Protein AF-A0A443RSA7-F1 (afdb_monomer)

InterPro domains:
  IPR002083 MATH/TRAF domain [cd00121] (15-119)
  IPR008974 TRAF-like [G3DSA:2.60.210.10] (1-122)

Radius of gyration: 25.65 Å; Cα contacts (8 Å, |Δi|>4): 282; chains: 1; bounding box: 45×65×66 Å

Sequence (166 aa):
MCSADFPDPDVKQCWFLKLRPFVTDDNGEEHIGIHLFLKNAAIGDVVRAWYEIAFLDVKNNRRYVAKSPTTAGNIFKRGEEGHGFRQVVPRSDLNLKSESNQSPLLLGFNDSLKIFCKIVTFGKLKSELMLTPSSPARIYTTKELDIDSIANDFSKLSSSILTAND

Organism: NCBI:txid299467

Nearest PDB structures (foldseek):
  3hql-assembly1_A  TM=8.773E-01  e=1.482E-06  Homo sapiens
  8dws-assembly1_A  TM=8.271E-01  e=5.367E-06  Homo sapiens
  9cx9-assembly1_A  TM=3.431E-01  e=3.677E-01  Rattus norvegicus
  1tza-assembly1_B  TM=3.667E-01  e=7.610E-01  Shewanella oneidensis MR-1
  8wac-assembly1_A  TM=2.918E-01  e=6.033E+00  Wenyingzhuangia fucanilytica

Structure (mmCIF, N/CA/C/O backbone):
data_AF-A0A443RSA7-F1
#
_entry.id   AF-A0A443RSA7-F1
#
loop_
_atom_site.group_PDB
_atom_site.id
_atom_site.type_symbol
_atom_site.label_atom_id
_atom_site.label_alt_id
_atom_site.label_comp_id
_atom_site.label_asym_id
_atom_site.label_entity_id
_atom_site.label_seq_i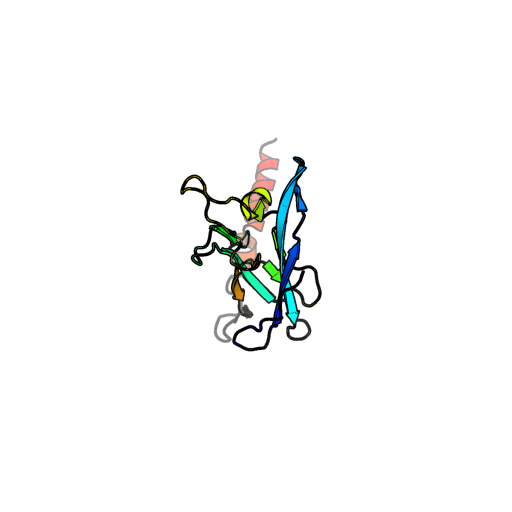d
_atom_site.pdbx_PDB_ins_code
_atom_site.Cartn_x
_atom_site.Cartn_y
_atom_site.Cartn_z
_atom_site.occupancy
_atom_site.B_iso_or_equiv
_atom_site.auth_seq_id
_atom_site.auth_comp_id
_atom_site.auth_asym_id
_atom_site.auth_atom_id
_atom_site.pdbx_PDB_model_num
ATOM 1 N N . MET A 1 1 ? 5.586 -1.482 12.741 1.00 83.75 1 MET A N 1
ATOM 2 C CA . MET A 1 1 ? 5.385 -2.934 12.540 1.00 83.75 1 MET A CA 1
ATOM 3 C C . MET A 1 1 ? 5.453 -3.227 11.049 1.00 83.75 1 MET A C 1
ATOM 5 O O . MET A 1 1 ? 4.915 -2.427 10.291 1.00 83.75 1 MET A O 1
ATOM 9 N N . CYS A 1 2 ? 6.124 -4.297 10.625 1.00 90.56 2 CYS A N 1
ATOM 10 C CA . CYS A 1 2 ? 6.195 -4.691 9.213 1.00 90.56 2 CYS A CA 1
ATOM 11 C C . CYS A 1 2 ? 5.436 -6.003 9.001 1.00 90.56 2 CYS A C 1
ATOM 13 O O . CYS A 1 2 ? 5.452 -6.857 9.886 1.00 90.56 2 CYS A O 1
ATOM 15 N N . SER A 1 3 ? 4.774 -6.153 7.854 1.00 92.12 3 SER A N 1
ATOM 16 C CA . SER A 1 3 ? 4.246 -7.448 7.430 1.00 92.12 3 SER A CA 1
ATOM 17 C C . SER A 1 3 ? 5.389 -8.403 7.087 1.00 92.12 3 SER A C 1
ATOM 19 O O . SER A 1 3 ? 6.532 -7.980 6.896 1.00 92.12 3 SER A O 1
ATOM 21 N N . ALA A 1 4 ? 5.056 -9.684 6.932 1.00 92.19 4 ALA A N 1
ATOM 22 C CA . ALA A 1 4 ? 5.900 -10.581 6.159 1.00 92.19 4 ALA A CA 1
ATOM 23 C C . ALA A 1 4 ? 6.063 -10.053 4.724 1.00 92.19 4 ALA A C 1
ATOM 25 O O . ALA A 1 4 ? 5.230 -9.288 4.220 1.00 92.19 4 ALA A O 1
ATOM 26 N N . ASP A 1 5 ? 7.144 -10.484 4.092 1.00 91.44 5 ASP A N 1
ATOM 27 C CA . ASP A 1 5 ? 7.382 -10.284 2.673 1.00 91.44 5 ASP A CA 1
ATOM 28 C C . ASP A 1 5 ? 6.316 -11.022 1.853 1.00 91.44 5 ASP A C 1
ATOM 30 O O . ASP A 1 5 ? 5.968 -12.163 2.164 1.00 91.44 5 ASP A O 1
ATOM 34 N N . PHE A 1 6 ? 5.834 -10.399 0.781 1.00 89.00 6 PHE A N 1
ATOM 35 C CA . PHE A 1 6 ? 4.975 -11.051 -0.199 1.00 89.00 6 PHE A CA 1
ATOM 36 C C . PHE A 1 6 ? 5.520 -10.830 -1.622 1.00 89.00 6 PHE A C 1
ATOM 38 O O . PHE A 1 6 ? 5.755 -9.683 -2.025 1.00 89.00 6 PHE A O 1
ATOM 45 N N . PRO A 1 7 ? 5.782 -11.916 -2.374 1.00 81.12 7 PRO A N 1
ATOM 46 C CA . PRO A 1 7 ? 6.301 -11.826 -3.732 1.00 81.12 7 PRO A CA 1
ATOM 47 C C . PRO A 1 7 ? 5.207 -11.407 -4.722 1.00 81.12 7 PRO A C 1
ATOM 49 O O . PRO A 1 7 ? 4.016 -11.624 -4.483 1.00 81.12 7 PRO A O 1
ATOM 52 N N . ASP A 1 8 ? 5.611 -10.824 -5.849 1.00 79.75 8 ASP A N 1
ATOM 53 C CA . ASP A 1 8 ? 4.739 -10.725 -7.018 1.00 79.75 8 ASP A CA 1
ATOM 54 C C . ASP A 1 8 ? 4.551 -12.108 -7.684 1.00 79.75 8 ASP A C 1
ATOM 56 O O . ASP A 1 8 ? 5.317 -13.034 -7.401 1.00 79.75 8 ASP A O 1
ATOM 60 N N . PRO A 1 9 ? 3.541 -12.287 -8.560 1.00 70.94 9 PRO A N 1
ATOM 61 C CA . PRO A 1 9 ? 3.271 -13.579 -9.199 1.00 70.94 9 PRO A CA 1
ATOM 62 C C . PRO A 1 9 ? 4.468 -14.171 -9.957 1.00 70.94 9 PRO A C 1
ATOM 64 O O . PRO A 1 9 ? 4.614 -15.389 -10.007 1.00 70.94 9 PRO A O 1
ATOM 67 N N . ASP A 1 10 ? 5.343 -13.316 -10.493 1.00 67.19 10 ASP A N 1
ATOM 68 C CA . ASP A 1 10 ? 6.527 -13.726 -11.252 1.00 67.19 10 ASP A CA 1
ATOM 69 C C . ASP A 1 10 ? 7.790 -13.878 -10.379 1.00 67.19 10 ASP A C 1
ATOM 71 O O . ASP A 1 10 ? 8.864 -14.182 -10.902 1.00 67.19 10 ASP A O 1
ATOM 75 N N . VAL A 1 11 ? 7.688 -13.663 -9.059 1.00 66.56 11 VAL A N 1
ATOM 76 C CA . VAL A 1 11 ? 8.765 -13.763 -8.048 1.00 66.56 11 VAL A CA 1
ATOM 77 C C . VAL A 1 11 ? 9.989 -12.876 -8.349 1.00 66.56 11 VAL A C 1
ATOM 79 O O . VAL A 1 11 ? 11.071 -13.037 -7.782 1.00 66.56 11 VAL A O 1
ATOM 82 N N . LYS A 1 12 ? 9.841 -11.894 -9.238 1.00 80.00 12 LYS A N 1
ATOM 83 C CA . LYS A 1 12 ? 10.900 -10.934 -9.588 1.00 80.00 12 LYS A CA 1
ATOM 84 C C . LYS A 1 12 ? 10.929 -9.765 -8.621 1.00 80.00 12 LYS A C 1
ATOM 86 O O . LYS A 1 12 ? 11.935 -9.056 -8.544 1.00 80.00 12 LYS A O 1
ATOM 91 N N . GLN A 1 13 ? 9.827 -9.549 -7.913 1.00 84.44 13 GLN A N 1
ATOM 92 C CA . GLN A 1 13 ? 9.632 -8.434 -7.012 1.00 84.44 13 GLN A CA 1
ATOM 93 C C . GLN A 1 13 ? 9.150 -8.941 -5.660 1.00 84.44 13 GLN A C 1
ATOM 95 O O . GLN A 1 13 ? 8.357 -9.874 -5.558 1.00 84.44 13 GLN A O 1
ATOM 100 N N . CYS A 1 14 ? 9.632 -8.305 -4.603 1.00 89.75 14 CYS A N 1
ATOM 101 C CA . CYS A 1 14 ? 9.237 -8.625 -3.243 1.00 89.75 14 CYS A CA 1
ATOM 102 C C . CYS A 1 14 ? 8.805 -7.352 -2.532 1.00 89.75 14 CYS A C 1
ATOM 104 O O . CYS A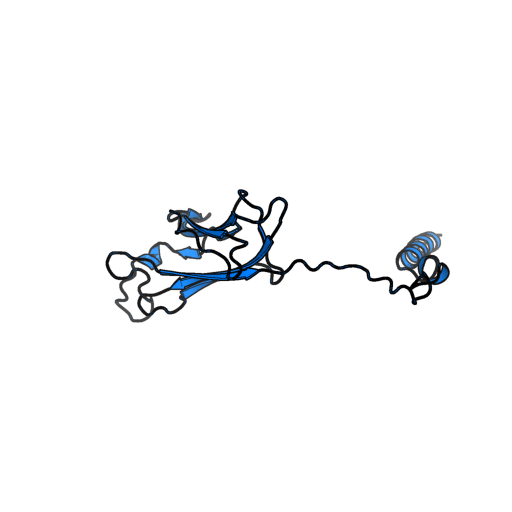 1 14 ? 9.532 -6.354 -2.545 1.00 89.75 14 CYS A O 1
ATOM 106 N N . TRP A 1 15 ? 7.633 -7.405 -1.914 1.00 92.75 15 TRP A N 1
ATOM 107 C CA . TRP A 1 15 ? 6.961 -6.267 -1.312 1.00 92.75 15 TRP A CA 1
ATOM 108 C C . TRP A 1 15 ? 6.695 -6.520 0.168 1.00 92.75 15 TRP A C 1
ATOM 110 O O . TRP A 1 15 ? 6.610 -7.663 0.611 1.00 92.75 15 TRP A O 1
ATOM 120 N N . PHE A 1 16 ? 6.548 -5.453 0.946 1.00 94.19 16 PHE A N 1
ATOM 121 C CA . PHE A 1 16 ? 6.040 -5.543 2.315 1.00 94.19 16 PHE A CA 1
ATOM 122 C C . PHE A 1 16 ? 5.304 -4.263 2.706 1.00 94.19 16 PHE A C 1
ATOM 124 O O . PHE A 1 16 ? 5.517 -3.195 2.127 1.00 94.19 16 PHE A O 1
ATOM 131 N N . LEU A 1 17 ? 4.447 -4.360 3.720 1.00 95.75 17 LEU A N 1
ATOM 132 C CA . LEU A 1 17 ? 3.759 -3.221 4.317 1.00 95.75 17 LEU A CA 1
ATOM 133 C C . LEU A 1 17 ? 4.435 -2.824 5.627 1.00 95.75 17 LEU A C 1
ATOM 135 O O . LEU A 1 17 ? 4.771 -3.673 6.451 1.00 95.75 17 LEU A O 1
ATOM 139 N N . LYS A 1 18 ? 4.562 -1.520 5.865 1.00 95.06 18 LYS A N 1
ATOM 140 C CA . LYS A 1 18 ? 4.949 -0.946 7.154 1.00 95.06 18 LYS A CA 1
ATOM 141 C C . LYS A 1 18 ? 3.775 -0.172 7.737 1.00 95.06 18 LYS A C 1
ATOM 143 O O . LYS A 1 18 ? 3.401 0.883 7.225 1.00 95.06 18 LYS A O 1
ATOM 148 N N . LEU A 1 19 ? 3.236 -0.680 8.840 1.00 93.94 19 LEU A N 1
ATOM 149 C CA . LEU A 1 19 ? 2.208 -0.016 9.631 1.00 93.94 19 LEU A CA 1
ATOM 150 C C . LEU A 1 19 ? 2.855 0.951 10.629 1.00 93.94 19 LEU A C 1
ATOM 152 O O . LEU A 1 19 ? 3.784 0.581 11.365 1.00 93.94 19 LEU A O 1
ATOM 156 N N . ARG A 1 20 ? 2.329 2.174 10.669 1.00 93.69 20 ARG A N 1
ATOM 157 C CA . ARG A 1 20 ? 2.597 3.193 11.684 1.00 93.69 20 ARG A CA 1
ATOM 158 C C . ARG A 1 20 ? 1.337 3.327 12.545 1.00 93.69 20 ARG A C 1
ATOM 160 O O . ARG A 1 20 ? 0.393 3.981 12.118 1.00 93.69 20 ARG A O 1
ATOM 167 N N . PRO A 1 21 ? 1.290 2.669 13.714 1.00 88.00 21 PRO A N 1
ATOM 168 C CA . PRO A 1 21 ? 0.067 2.604 14.506 1.00 88.00 21 PRO A CA 1
ATOM 169 C C . PRO A 1 21 ? -0.328 3.944 15.128 1.00 88.00 21 PRO A C 1
ATOM 171 O O . PRO A 1 21 ? -1.496 4.094 15.453 1.00 88.00 21 PRO A O 1
ATOM 174 N N . PHE A 1 22 ? 0.612 4.879 15.284 1.00 89.62 22 PHE A N 1
ATOM 175 C CA . PHE A 1 22 ? 0.381 6.202 15.858 1.00 89.62 22 PHE A CA 1
ATOM 176 C C . PHE A 1 22 ? 0.941 7.253 14.910 1.00 89.62 22 PHE A C 1
ATOM 178 O O . PHE A 1 22 ? 2.156 7.333 14.708 1.00 89.62 22 PHE A O 1
ATOM 185 N N . VAL A 1 23 ? 0.051 8.020 14.296 1.00 91.25 23 VAL A N 1
ATOM 186 C CA . VAL A 1 23 ? 0.404 9.204 13.528 1.00 91.25 23 VAL A CA 1
ATOM 187 C C . VAL A 1 23 ? -0.598 10.296 13.843 1.00 91.25 23 VAL A C 1
ATOM 189 O O . VAL A 1 23 ? -1.779 10.135 13.571 1.00 91.25 23 VAL A O 1
ATOM 192 N N . THR A 1 24 ? -0.125 11.403 14.393 1.00 93.00 24 THR A N 1
ATOM 193 C CA . THR A 1 24 ? -0.969 12.561 14.684 1.00 93.00 24 THR A CA 1
ATOM 194 C C . THR A 1 24 ? -1.082 13.445 13.444 1.00 93.00 24 THR A C 1
ATOM 196 O O . THR A 1 24 ? -0.101 13.614 12.697 1.00 93.00 24 THR A O 1
ATOM 199 N N . ASP A 1 25 ? -2.289 13.943 13.193 1.00 90.44 25 ASP A N 1
ATOM 200 C CA . ASP A 1 25 ? -2.550 14.994 12.216 1.00 90.44 25 ASP A CA 1
ATOM 201 C C . ASP A 1 25 ? -2.308 16.396 12.803 1.00 90.44 25 ASP A C 1
ATOM 203 O O . ASP A 1 25 ? -1.832 16.540 13.931 1.00 90.44 25 ASP A O 1
ATOM 207 N N . ASP A 1 26 ? -2.605 17.432 12.021 1.00 91.12 26 ASP A N 1
ATOM 208 C CA . ASP A 1 26 ? -2.390 18.822 12.432 1.00 91.12 26 ASP A CA 1
ATOM 209 C C . ASP A 1 26 ? -3.399 19.290 13.503 1.00 91.12 26 ASP A C 1
ATOM 211 O O . ASP A 1 26 ? -3.146 20.275 14.194 1.00 91.12 26 ASP A O 1
ATOM 215 N N . ASN A 1 27 ? -4.509 18.564 13.683 1.00 91.81 27 ASN A N 1
ATOM 216 C CA . ASN A 1 27 ? -5.541 18.838 14.686 1.00 91.81 27 ASN A CA 1
ATOM 217 C C . ASN A 1 27 ? -5.309 18.083 16.007 1.00 91.81 27 ASN A C 1
ATOM 219 O O . ASN A 1 27 ? -6.056 18.276 16.965 1.00 91.81 27 ASN A O 1
ATOM 223 N N . GLY A 1 28 ? -4.283 17.231 16.082 1.00 91.44 28 GLY A N 1
ATOM 224 C CA . GLY A 1 28 ? -4.019 16.398 17.255 1.00 91.44 28 GLY A CA 1
ATOM 225 C C . GLY A 1 28 ? -4.736 15.043 17.238 1.00 91.44 28 GLY A C 1
ATOM 226 O O . GLY A 1 28 ? -4.610 14.286 18.200 1.00 91.44 28 GLY A O 1
ATOM 227 N N . GLU A 1 29 ? -5.453 14.701 16.167 1.00 91.69 29 GLU A N 1
ATOM 228 C CA . GLU A 1 29 ? -6.166 13.434 16.051 1.00 91.69 29 GLU A CA 1
ATOM 229 C C . GLU A 1 29 ? -5.222 12.308 15.629 1.00 91.69 29 GLU A C 1
ATOM 231 O O . GLU A 1 29 ? -4.448 12.401 14.663 1.00 91.69 29 GLU A O 1
ATOM 236 N N . GLU A 1 30 ? -5.279 11.197 16.362 1.00 93.88 30 GLU A N 1
ATOM 237 C CA . GLU A 1 30 ? -4.424 10.060 16.074 1.00 93.88 30 GLU A CA 1
ATOM 238 C C . GLU A 1 30 ? -5.008 9.154 14.987 1.00 93.88 30 GLU A C 1
ATOM 240 O O . GLU A 1 30 ? -6.155 8.709 15.034 1.00 93.88 30 GLU A O 1
ATOM 245 N N . HIS A 1 31 ? -4.144 8.773 14.058 1.00 93.62 31 HIS A N 1
ATOM 246 C CA . HIS A 1 31 ? -4.463 7.934 12.922 1.00 93.62 31 HIS A CA 1
ATOM 247 C C . HIS A 1 31 ? -3.487 6.763 12.796 1.00 93.62 31 HIS A C 1
ATOM 249 O O . HIS A 1 31 ? -2.362 6.777 13.306 1.00 93.62 31 HIS A O 1
ATOM 255 N N . ILE A 1 32 ? -3.911 5.744 12.054 1.00 93.38 32 ILE A N 1
ATOM 256 C CA . ILE A 1 32 ? -3.054 4.668 11.569 1.00 93.38 32 ILE A CA 1
ATOM 257 C C . ILE A 1 32 ? -2.556 5.037 10.176 1.00 93.38 32 ILE A C 1
ATOM 259 O O . ILE A 1 32 ? -3.347 5.237 9.250 1.00 93.38 32 ILE A O 1
ATOM 263 N N . GLY A 1 33 ? -1.236 5.072 10.024 1.00 94.38 33 GLY A N 1
ATOM 264 C CA . GLY A 1 33 ? -0.566 5.195 8.737 1.00 94.38 33 GLY A CA 1
ATOM 265 C C . GLY A 1 33 ? -0.089 3.843 8.215 1.00 94.38 33 GLY A C 1
ATOM 266 O O . GLY A 1 33 ? 0.243 2.934 8.980 1.00 94.38 33 GLY A O 1
ATOM 267 N N . ILE A 1 34 ? 0.013 3.705 6.896 1.00 95.56 34 ILE A N 1
ATOM 268 C CA . ILE A 1 34 ? 0.512 2.486 6.257 1.00 95.56 34 ILE A CA 1
ATOM 269 C C . ILE A 1 34 ? 1.219 2.796 4.945 1.00 95.56 34 ILE A C 1
ATOM 271 O O . ILE A 1 34 ? 0.758 3.616 4.158 1.00 95.56 34 ILE A O 1
ATOM 275 N N . HIS A 1 35 ? 2.361 2.152 4.727 1.00 95.44 35 HIS A N 1
ATOM 276 C CA . HIS A 1 35 ? 3.192 2.363 3.546 1.00 95.44 35 HIS A CA 1
ATOM 277 C C . HIS A 1 35 ? 3.601 1.028 2.938 1.00 95.44 35 HIS A C 1
ATOM 279 O O . HIS A 1 35 ? 3.918 0.083 3.661 1.00 95.44 35 HIS A O 1
ATOM 285 N N . LEU A 1 36 ? 3.593 0.970 1.614 1.00 95.38 36 LEU A N 1
ATOM 286 C CA . LEU A 1 36 ? 4.041 -0.144 0.800 1.00 95.38 36 LEU A CA 1
ATOM 287 C C . LEU A 1 36 ? 5.497 0.084 0.394 1.00 95.38 36 LEU A C 1
ATOM 289 O O . LEU A 1 36 ? 5.866 1.169 -0.046 1.00 95.38 36 LEU A O 1
ATOM 293 N N . PHE A 1 37 ? 6.320 -0.947 0.525 1.00 93.50 37 PHE A N 1
ATOM 294 C CA . PHE A 1 37 ? 7.738 -0.901 0.195 1.00 93.50 37 PHE A CA 1
ATOM 295 C C . PHE A 1 37 ? 8.091 -1.981 -0.818 1.00 93.50 37 PHE A C 1
ATOM 297 O O . PHE A 1 37 ? 7.586 -3.101 -0.744 1.00 93.50 37 PHE A O 1
ATOM 304 N N . LEU A 1 38 ? 9.023 -1.645 -1.710 1.00 91.94 38 LEU A N 1
ATOM 305 C CA . LEU A 1 38 ? 9.680 -2.590 -2.604 1.00 91.94 38 LEU A CA 1
ATOM 306 C C . LEU A 1 38 ? 11.003 -3.038 -1.969 1.00 91.94 38 LEU A C 1
ATOM 308 O O . LEU A 1 38 ? 11.970 -2.277 -1.891 1.00 91.94 38 LEU A O 1
ATOM 312 N N . LYS A 1 39 ? 11.047 -4.284 -1.501 1.00 88.56 39 LYS A N 1
ATOM 313 C CA . LYS A 1 39 ? 12.222 -4.879 -0.850 1.00 88.56 39 LYS A CA 1
ATOM 314 C C . LYS A 1 39 ? 13.228 -5.423 -1.846 1.00 88.56 39 LYS A C 1
ATOM 316 O O . LYS A 1 39 ? 14.434 -5.260 -1.659 1.00 88.56 39 LYS A O 1
ATOM 321 N N . ASN A 1 40 ? 12.736 -6.100 -2.880 1.00 84.44 40 ASN A N 1
ATOM 322 C CA . ASN A 1 40 ? 13.577 -6.691 -3.910 1.00 84.44 40 ASN A CA 1
ATOM 323 C C . ASN A 1 40 ? 12.988 -6.451 -5.298 1.00 84.44 40 ASN A C 1
ATOM 325 O O . ASN A 1 40 ? 11.776 -6.506 -5.474 1.00 84.44 40 ASN A O 1
ATOM 329 N N . ALA A 1 41 ? 13.878 -6.194 -6.247 1.00 82.88 41 ALA A N 1
ATOM 330 C CA . ALA A 1 41 ? 13.652 -6.089 -7.681 1.00 82.88 41 ALA A CA 1
ATOM 331 C C . ALA A 1 41 ? 15.007 -6.330 -8.371 1.00 82.88 41 ALA A C 1
ATOM 333 O O . ALA A 1 41 ? 16.054 -6.289 -7.705 1.00 82.88 41 ALA A O 1
ATOM 334 N N . ALA A 1 42 ? 15.009 -6.571 -9.685 1.00 75.44 42 ALA A N 1
ATOM 335 C CA . ALA A 1 42 ? 16.259 -6.684 -10.434 1.00 75.44 42 ALA A CA 1
ATOM 336 C C . ALA A 1 42 ? 17.119 -5.412 -10.271 1.00 75.44 42 ALA A C 1
ATOM 338 O O . ALA A 1 42 ? 16.613 -4.313 -10.039 1.00 75.44 42 ALA A O 1
ATOM 339 N N . ILE A 1 43 ? 18.443 -5.563 -10.324 1.00 60.88 43 ILE A N 1
ATOM 340 C CA . ILE A 1 43 ? 19.381 -4.456 -10.084 1.00 60.88 43 ILE A CA 1
ATOM 341 C C . ILE A 1 43 ? 19.156 -3.358 -11.133 1.00 60.88 43 ILE A C 1
ATOM 343 O O . ILE A 1 43 ? 19.165 -3.637 -12.328 1.00 60.88 43 ILE A O 1
ATOM 347 N N . GLY A 1 44 ? 18.959 -2.118 -10.676 1.00 64.94 44 GLY A N 1
ATOM 348 C CA . GLY A 1 44 ? 18.659 -0.968 -11.536 1.00 64.94 44 GLY A CA 1
ATOM 349 C C . GLY A 1 44 ? 17.182 -0.823 -11.918 1.00 64.94 44 GLY A C 1
ATOM 350 O O . GLY A 1 44 ? 16.825 0.166 -12.557 1.00 64.94 44 GLY A O 1
ATOM 351 N N . ASP A 1 45 ? 16.313 -1.753 -11.505 1.00 73.56 45 ASP A N 1
ATOM 352 C CA . ASP A 1 45 ? 14.895 -1.666 -11.826 1.00 73.56 45 ASP A CA 1
ATOM 353 C C . ASP A 1 45 ? 14.166 -0.682 -10.916 1.00 73.56 45 ASP A C 1
ATOM 355 O O . ASP A 1 45 ? 14.126 -0.791 -9.688 1.00 73.56 45 ASP A O 1
ATOM 359 N N . VAL A 1 46 ? 13.526 0.267 -11.584 1.00 84.81 46 VAL A N 1
ATOM 360 C CA . VAL A 1 46 ? 12.440 1.060 -11.043 1.00 84.81 46 VAL A CA 1
ATOM 361 C C . VAL A 1 46 ? 11.143 0.334 -11.366 1.00 84.81 46 VAL A C 1
ATOM 363 O O . VAL A 1 46 ? 10.885 0.014 -12.528 1.00 84.81 46 VAL A O 1
ATOM 366 N N . VAL A 1 47 ? 10.306 0.100 -10.358 1.00 87.75 47 VAL A N 1
ATOM 367 C CA . VAL A 1 47 ? 8.988 -0.502 -10.565 1.00 87.75 47 VAL A CA 1
ATOM 368 C C . VAL A 1 47 ? 7.937 0.578 -10.436 1.00 87.75 47 VAL A C 1
ATOM 370 O O . VAL A 1 47 ? 7.783 1.189 -9.382 1.00 87.75 47 VAL A O 1
ATOM 373 N N . ARG A 1 48 ? 7.179 0.810 -11.504 1.00 90.00 48 ARG A N 1
ATOM 374 C CA . ARG A 1 48 ? 5.970 1.621 -11.411 1.00 90.00 48 ARG A CA 1
ATOM 375 C C . ARG A 1 48 ? 4.819 0.716 -10.990 1.00 90.00 48 ARG A C 1
ATOM 377 O O . ARG A 1 48 ? 4.609 -0.326 -11.608 1.00 90.00 48 ARG A O 1
ATOM 384 N N . ALA A 1 49 ? 4.080 1.103 -9.958 1.00 91.50 49 ALA A N 1
ATOM 385 C CA . ALA A 1 49 ? 2.937 0.335 -9.485 1.00 91.50 49 ALA A CA 1
ATOM 386 C C . ALA A 1 49 ? 1.807 1.231 -8.976 1.00 91.50 49 ALA A C 1
ATOM 388 O O . ALA A 1 49 ? 2.030 2.228 -8.290 1.00 91.50 49 ALA A O 1
ATOM 389 N N . TRP A 1 50 ? 0.580 0.837 -9.294 1.00 94.56 50 TRP A N 1
ATOM 390 C CA . TRP A 1 50 ? -0.629 1.330 -8.653 1.00 94.56 50 TRP A CA 1
ATOM 391 C C . TRP A 1 50 ? -0.979 0.392 -7.501 1.00 94.56 50 TRP A C 1
ATOM 393 O O . TRP A 1 50 ? -0.803 -0.821 -7.614 1.00 94.56 50 TRP A O 1
ATOM 403 N N . TYR A 1 51 ? -1.472 0.925 -6.392 1.00 94.69 51 TYR A N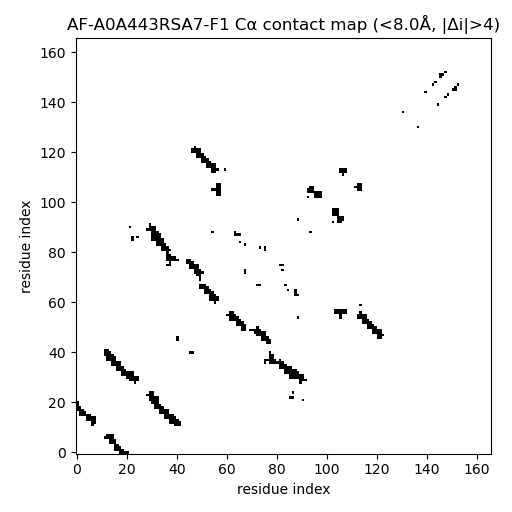 1
ATOM 404 C CA . TYR A 1 51 ? -1.822 0.129 -5.226 1.00 94.69 51 TYR A CA 1
ATOM 405 C C . TYR A 1 51 ? -3.093 0.622 -4.539 1.00 94.69 51 TYR A C 1
ATOM 407 O O . TYR A 1 51 ? -3.436 1.805 -4.554 1.00 94.69 51 TYR A O 1
ATOM 415 N N . GLU A 1 52 ? -3.774 -0.320 -3.899 1.00 96.69 52 GLU A N 1
ATOM 416 C CA . GLU A 1 52 ? -4.902 -0.101 -3.002 1.00 96.69 52 GLU A CA 1
ATOM 417 C C . GLU A 1 52 ? -4.617 -0.822 -1.688 1.00 96.69 52 GLU A C 1
ATOM 419 O O . GLU A 1 52 ? -4.223 -1.988 -1.686 1.00 96.69 52 GLU A O 1
ATOM 424 N N . ILE A 1 53 ? -4.824 -0.132 -0.573 1.00 96.94 53 ILE A N 1
ATOM 425 C CA . ILE A 1 53 ? -4.707 -0.677 0.773 1.00 96.94 53 ILE A CA 1
ATOM 426 C C . ILE A 1 53 ? -6.047 -0.472 1.468 1.00 96.94 53 ILE A C 1
ATOM 428 O O . ILE A 1 53 ? -6.553 0.647 1.520 1.00 96.94 53 ILE A O 1
ATOM 432 N N . ALA A 1 54 ? -6.621 -1.549 1.997 1.00 96.00 54 ALA A N 1
ATOM 433 C CA . ALA A 1 54 ? -7.894 -1.514 2.695 1.00 96.00 54 ALA A CA 1
ATOM 434 C C . ALA A 1 54 ? -7.799 -2.148 4.084 1.00 96.00 54 ALA A C 1
ATOM 436 O O . ALA A 1 54 ? -7.301 -3.265 4.225 1.00 96.00 54 ALA A O 1
ATOM 437 N N . PHE A 1 55 ? -8.338 -1.470 5.095 1.00 93.81 55 PHE A N 1
ATOM 438 C CA . PHE A 1 55 ? -8.585 -2.070 6.407 1.00 93.81 55 PHE A CA 1
ATOM 439 C C . PHE A 1 55 ? -9.925 -2.798 6.375 1.00 93.81 55 PHE A C 1
ATOM 441 O O . PHE A 1 55 ? -10.937 -2.239 5.930 1.00 93.81 55 PHE A O 1
ATOM 448 N N . LEU A 1 56 ? -9.905 -4.063 6.788 1.00 92.69 56 LEU A N 1
ATOM 449 C CA . LEU A 1 56 ? -11.074 -4.930 6.760 1.00 92.69 56 LEU A CA 1
ATOM 450 C C . LEU A 1 56 ? -11.732 -4.986 8.136 1.00 92.69 56 LEU A C 1
ATOM 452 O O . LEU A 1 56 ? -11.041 -5.027 9.152 1.00 92.69 56 LEU A O 1
ATOM 456 N N . ASP A 1 57 ? -13.060 -5.046 8.155 1.00 90.69 57 ASP A N 1
ATOM 457 C CA . ASP A 1 57 ? -13.802 -5.371 9.373 1.00 90.69 57 ASP A CA 1
ATOM 458 C C . ASP A 1 57 ? -13.749 -6.876 9.699 1.00 90.69 57 ASP A C 1
ATOM 460 O O . ASP A 1 57 ? -13.254 -7.703 8.922 1.00 90.69 57 ASP A O 1
ATOM 464 N N . VAL A 1 58 ? -14.317 -7.261 10.845 1.00 88.44 58 VAL A N 1
ATOM 465 C CA . VAL A 1 58 ? -14.415 -8.672 11.264 1.00 88.44 58 VAL A CA 1
ATOM 466 C C . VAL A 1 58 ? -15.161 -9.578 10.274 1.00 88.44 58 VAL A C 1
ATOM 468 O O . VAL A 1 58 ? -14.935 -10.789 10.267 1.00 88.44 58 VAL A O 1
ATOM 471 N N . LYS A 1 59 ? -16.006 -9.008 9.406 1.00 89.62 59 LYS A N 1
ATOM 472 C CA . LYS A 1 59 ? -16.746 -9.703 8.340 1.00 89.62 59 LYS A CA 1
ATOM 473 C C . LYS A 1 59 ? -15.991 -9.698 6.998 1.00 89.62 59 LYS A C 1
ATOM 475 O O . LYS A 1 59 ? -16.537 -10.144 5.995 1.00 89.62 59 LYS A O 1
ATOM 480 N N . ASN A 1 60 ? -14.735 -9.245 6.981 1.00 90.38 60 ASN A N 1
ATOM 481 C CA . ASN A 1 60 ? -13.877 -9.074 5.805 1.00 90.38 60 ASN A CA 1
ATOM 482 C C . ASN A 1 60 ? -14.378 -8.033 4.781 1.00 90.38 60 ASN A C 1
ATOM 484 O O . ASN A 1 60 ? -13.922 -8.033 3.636 1.00 90.38 60 ASN A O 1
ATOM 488 N N . ASN A 1 61 ? -15.274 -7.120 5.167 1.00 92.31 61 ASN A N 1
ATOM 489 C CA . ASN A 1 61 ? -15.658 -6.008 4.299 1.00 92.31 61 ASN A CA 1
ATOM 490 C C . ASN A 1 61 ? -14.586 -4.919 4.332 1.00 92.31 61 ASN A C 1
ATOM 492 O O . ASN A 1 61 ? -14.062 -4.584 5.395 1.00 92.31 61 ASN A O 1
ATOM 496 N N . ARG A 1 62 ? -14.302 -4.317 3.175 1.00 93.62 62 ARG A N 1
ATOM 497 C CA . ARG A 1 62 ? -13.392 -3.169 3.063 1.00 93.62 62 ARG A CA 1
ATOM 498 C C . ARG A 1 62 ? -14.058 -1.925 3.652 1.00 93.62 62 ARG A C 1
ATOM 500 O O . ARG A 1 62 ? -15.142 -1.563 3.202 1.00 93.62 62 ARG A O 1
ATOM 507 N N . ARG A 1 63 ? -13.424 -1.276 4.633 1.00 91.00 63 ARG A N 1
ATOM 508 C CA . ARG A 1 63 ? -13.964 -0.073 5.296 1.00 91.00 63 ARG A CA 1
ATOM 509 C C . ARG A 1 63 ? -13.172 1.177 4.953 1.00 91.00 63 ARG A C 1
ATOM 511 O O . ARG A 1 63 ? -13.701 2.068 4.301 1.00 91.00 63 ARG A O 1
ATOM 518 N N . TYR A 1 64 ? -11.890 1.191 5.299 1.00 93.25 64 TYR A N 1
ATOM 519 C CA . TYR A 1 64 ? -10.999 2.311 5.002 1.00 93.25 64 TYR A CA 1
ATOM 520 C C . TYR A 1 64 ? -10.130 1.925 3.821 1.00 93.25 64 TYR A C 1
ATOM 522 O O . TYR A 1 64 ? -9.194 1.145 3.982 1.00 93.25 64 TYR A O 1
ATOM 530 N N . VAL A 1 65 ? -10.492 2.411 2.634 1.00 95.56 65 VAL A N 1
ATOM 531 C CA . VAL A 1 65 ? -9.817 2.090 1.372 1.00 95.56 65 VAL A CA 1
ATOM 532 C C . VAL A 1 65 ? -9.021 3.300 0.910 1.00 95.56 65 VAL A C 1
ATOM 534 O O . VAL A 1 65 ? -9.596 4.320 0.543 1.00 95.56 65 VAL A O 1
ATOM 537 N N . ALA A 1 66 ? -7.702 3.158 0.872 1.00 95.62 66 ALA A N 1
ATOM 538 C CA . ALA A 1 66 ? -6.788 4.161 0.355 1.00 95.62 66 ALA A CA 1
ATOM 539 C C . ALA A 1 66 ? -6.141 3.655 -0.942 1.00 95.62 66 ALA A C 1
ATOM 541 O O . ALA A 1 66 ? -5.686 2.513 -1.024 1.00 95.62 66 ALA A O 1
ATOM 542 N N . LYS A 1 67 ? -6.125 4.495 -1.977 1.00 96.50 67 LYS A N 1
ATOM 543 C CA . LYS A 1 67 ? -5.652 4.158 -3.331 1.00 96.50 67 LYS A CA 1
ATOM 544 C C . LYS A 1 67 ? -4.546 5.108 -3.753 1.00 96.50 67 LYS A C 1
ATOM 546 O O . LYS A 1 67 ? -4.520 6.245 -3.286 1.00 96.50 67 LYS A O 1
ATOM 551 N N . SER A 1 68 ? -3.645 4.658 -4.629 1.00 93.00 68 SER A N 1
ATOM 552 C CA . SER A 1 68 ? -2.633 5.543 -5.211 1.00 93.00 68 SER A CA 1
ATOM 553 C C . SER A 1 68 ? -3.292 6.824 -5.739 1.00 93.00 68 SER A C 1
ATOM 555 O O . SER A 1 68 ? -4.329 6.723 -6.403 1.00 93.00 68 SER A O 1
ATOM 557 N N . PRO A 1 69 ? -2.700 8.008 -5.494 1.00 87.25 69 PRO A N 1
ATOM 558 C CA . PRO A 1 69 ? -3.296 9.284 -5.895 1.00 87.25 69 PRO A CA 1
ATOM 559 C C . PRO A 1 69 ? -3.513 9.405 -7.406 1.00 87.25 69 PRO A C 1
ATOM 561 O O . PRO A 1 69 ? -4.403 10.118 -7.858 1.00 87.25 69 PRO A O 1
ATOM 564 N N . THR A 1 70 ? -2.694 8.707 -8.194 1.00 88.19 70 THR A N 1
ATOM 565 C CA . THR A 1 70 ? -2.737 8.731 -9.654 1.00 88.19 70 THR A CA 1
ATOM 566 C C . THR A 1 70 ? -3.020 7.336 -10.197 1.00 88.19 70 THR A C 1
ATOM 568 O O . THR A 1 70 ? -2.539 6.332 -9.667 1.00 88.19 70 THR A O 1
ATOM 571 N N . THR A 1 71 ? -3.759 7.259 -11.303 1.00 89.50 71 THR A N 1
ATOM 572 C CA . THR A 1 71 ? -3.977 6.005 -12.045 1.00 89.50 71 THR A CA 1
ATOM 573 C C . THR A 1 71 ? -2.708 5.507 -12.733 1.00 89.50 71 THR A C 1
ATOM 575 O O . THR A 1 71 ? -2.598 4.318 -13.005 1.00 89.50 71 THR A O 1
ATOM 578 N N . ALA A 1 72 ? -1.730 6.388 -12.962 1.00 87.94 72 ALA A N 1
ATOM 579 C CA . ALA A 1 72 ? -0.407 6.031 -13.467 1.00 87.94 72 ALA A CA 1
ATOM 580 C C . ALA A 1 72 ? 0.454 5.282 -12.429 1.00 87.94 72 ALA A C 1
ATOM 582 O O . ALA A 1 72 ? 1.475 4.700 -12.792 1.00 87.94 72 ALA A O 1
ATOM 583 N N . GLY A 1 73 ? 0.054 5.284 -11.154 1.00 90.94 73 GLY A N 1
ATOM 584 C CA . GLY A 1 73 ? 0.809 4.674 -10.069 1.00 90.94 73 GLY A CA 1
ATOM 585 C C . GLY A 1 73 ? 2.054 5.467 -9.668 1.00 90.94 73 GLY A C 1
ATOM 586 O O . GLY A 1 73 ? 2.386 6.506 -10.240 1.00 90.94 73 GLY A O 1
ATOM 587 N N . ASN A 1 74 ? 2.754 4.946 -8.665 1.00 91.44 74 ASN A N 1
ATOM 588 C CA . ASN A 1 74 ? 3.963 5.537 -8.103 1.00 91.44 74 ASN A CA 1
ATOM 589 C C . ASN A 1 74 ? 5.206 4.750 -8.521 1.00 91.44 74 ASN A C 1
ATOM 591 O O . ASN A 1 74 ? 5.143 3.560 -8.834 1.00 91.44 74 ASN A O 1
ATOM 595 N N . ILE A 1 75 ? 6.344 5.437 -8.529 1.00 91.00 75 ILE A N 1
ATOM 596 C CA . ILE A 1 75 ? 7.658 4.857 -8.802 1.00 91.00 75 ILE A CA 1
ATOM 597 C C . ILE A 1 75 ? 8.251 4.330 -7.494 1.00 91.00 75 ILE A C 1
ATOM 599 O O . ILE A 1 75 ? 8.589 5.103 -6.603 1.00 91.00 75 ILE A O 1
ATOM 603 N N . PHE A 1 76 ? 8.426 3.018 -7.406 1.00 90.94 76 PHE A N 1
ATOM 604 C CA . PHE A 1 76 ? 9.103 2.340 -6.312 1.00 90.94 76 PHE A CA 1
ATOM 605 C C . PHE A 1 76 ? 10.530 1.995 -6.713 1.00 90.94 76 PHE A C 1
ATOM 607 O O . PHE A 1 76 ? 10.785 1.468 -7.801 1.00 90.94 76 PHE A O 1
ATOM 614 N N . LYS A 1 77 ? 11.456 2.255 -5.797 1.00 88.25 77 LYS A N 1
ATOM 615 C CA . LYS A 1 77 ? 12.855 1.870 -5.919 1.00 88.25 77 LYS A CA 1
ATOM 616 C C . LYS A 1 77 ? 13.228 0.972 -4.757 1.00 88.25 77 LYS A C 1
ATOM 618 O O . LYS A 1 77 ? 12.761 1.150 -3.632 1.00 88.25 77 LYS A O 1
ATOM 623 N N . ARG A 1 78 ? 14.055 -0.025 -5.051 1.00 85.50 78 ARG A N 1
ATOM 624 C CA . ARG A 1 78 ? 14.487 -1.011 -4.067 1.00 85.50 78 ARG A CA 1
ATOM 625 C C . ARG A 1 78 ? 15.235 -0.327 -2.921 1.00 85.50 78 ARG A C 1
ATOM 627 O O . ARG A 1 78 ? 16.229 0.347 -3.161 1.00 85.50 78 ARG A O 1
ATOM 634 N N . GLY A 1 79 ? 14.793 -0.567 -1.687 1.00 76.25 79 GLY A N 1
ATOM 635 C CA . GLY A 1 79 ? 15.467 -0.063 -0.483 1.00 76.25 79 GLY A CA 1
ATOM 636 C C . GLY A 1 79 ? 15.303 1.439 -0.225 1.00 76.25 79 GLY A C 1
ATOM 637 O O . GLY A 1 79 ? 15.879 1.939 0.737 1.00 76.25 79 GLY A O 1
ATOM 638 N N . GLU A 1 80 ? 14.519 2.143 -1.043 1.00 86.06 80 GLU A N 1
ATOM 639 C CA . GLU A 1 80 ? 14.147 3.536 -0.795 1.00 86.06 80 GLU A CA 1
ATOM 640 C C . GLU A 1 80 ? 12.860 3.640 0.042 1.00 86.06 80 GLU A C 1
ATOM 642 O O . GLU A 1 80 ? 12.273 2.639 0.473 1.00 86.06 80 GLU A O 1
ATOM 647 N N . GLU A 1 81 ? 12.436 4.877 0.306 1.00 86.12 81 GLU A N 1
ATOM 648 C CA . GLU A 1 81 ? 11.200 5.156 1.023 1.00 86.12 81 GLU A CA 1
ATOM 649 C C . GLU A 1 81 ? 9.982 4.564 0.296 1.00 86.12 81 GLU A C 1
ATOM 651 O O . GLU A 1 81 ? 9.838 4.633 -0.926 1.00 86.12 81 GLU A O 1
ATOM 656 N N . GLY A 1 82 ? 9.110 3.932 1.077 1.00 8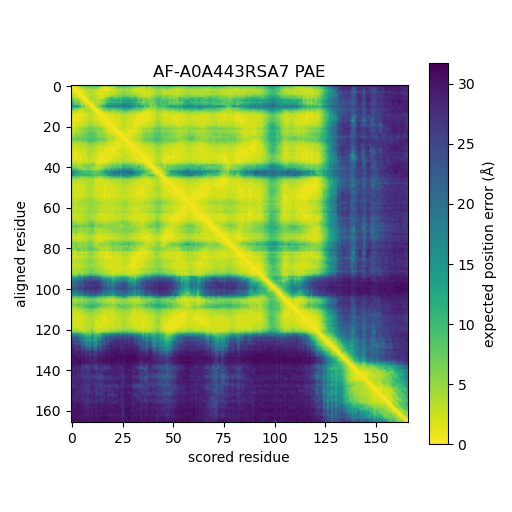8.88 82 GLY A N 1
ATOM 657 C CA . GLY A 1 82 ? 7.883 3.323 0.595 1.00 88.88 82 GLY A CA 1
ATOM 658 C C . GLY A 1 82 ? 6.787 4.358 0.392 1.00 88.88 82 GLY A C 1
ATOM 659 O O . GLY A 1 82 ? 6.683 5.329 1.139 1.00 88.88 82 GLY A O 1
ATOM 660 N N . HIS A 1 83 ? 5.914 4.109 -0.579 1.00 94.69 83 HIS A N 1
ATOM 661 C CA . HIS A 1 83 ? 4.756 4.959 -0.846 1.00 94.69 83 HIS A CA 1
ATOM 662 C C . HIS A 1 83 ? 3.562 4.505 -0.023 1.00 94.69 83 HIS A C 1
ATOM 664 O O . HIS A 1 83 ? 3.321 3.311 0.145 1.00 94.69 83 HIS A O 1
ATOM 670 N N . GLY A 1 84 ? 2.784 5.446 0.495 1.00 94.12 84 GLY A N 1
ATOM 671 C CA . GLY A 1 84 ? 1.716 5.103 1.416 1.00 94.12 84 GLY A CA 1
ATOM 672 C C . GLY A 1 84 ? 0.827 6.263 1.785 1.00 94.12 84 GLY A C 1
ATOM 673 O O . GLY A 1 84 ? 0.741 7.260 1.075 1.00 94.12 84 GLY A O 1
ATOM 674 N N . PHE A 1 85 ? 0.170 6.092 2.919 1.00 94.94 85 PHE A N 1
ATOM 675 C CA . PHE A 1 85 ? -0.776 7.035 3.473 1.00 94.94 85 PHE A CA 1
ATOM 676 C C . PHE A 1 85 ? -0.424 7.262 4.931 1.00 94.94 85 PHE A C 1
ATOM 678 O O . PHE A 1 85 ? -0.271 6.321 5.719 1.00 94.94 85 PHE A O 1
ATOM 685 N N . ARG A 1 86 ? -0.285 8.534 5.286 1.00 93.06 86 ARG A N 1
ATOM 686 C CA . ARG A 1 86 ? 0.036 8.946 6.647 1.00 93.06 86 ARG A CA 1
ATOM 687 C C . ARG A 1 86 ? -1.157 8.761 7.592 1.00 93.06 86 ARG A C 1
ATOM 689 O O . ARG A 1 86 ? -0.946 8.400 8.744 1.00 93.06 86 ARG A O 1
ATOM 696 N N . GLN A 1 87 ? -2.369 8.961 7.081 1.00 93.56 87 GLN A N 1
ATOM 697 C CA . GLN A 1 87 ? -3.633 8.914 7.814 1.00 93.56 87 GLN A CA 1
ATOM 698 C C . GLN A 1 87 ? -4.627 8.078 6.996 1.00 93.56 87 GLN A C 1
ATOM 700 O O . GLN A 1 87 ? -5.008 8.484 5.901 1.00 93.56 87 GLN A O 1
ATOM 705 N N . VAL A 1 88 ? -4.988 6.882 7.471 1.00 92.25 88 VAL A N 1
ATOM 706 C CA . VAL A 1 88 ? -5.988 6.022 6.800 1.00 92.25 88 VAL A CA 1
ATOM 707 C C . VAL A 1 88 ? -7.181 5.742 7.691 1.00 92.25 88 VAL A C 1
ATOM 709 O O . VAL A 1 88 ? -8.317 5.845 7.245 1.00 92.25 88 VAL A O 1
ATOM 712 N N . VAL A 1 89 ? -6.912 5.353 8.93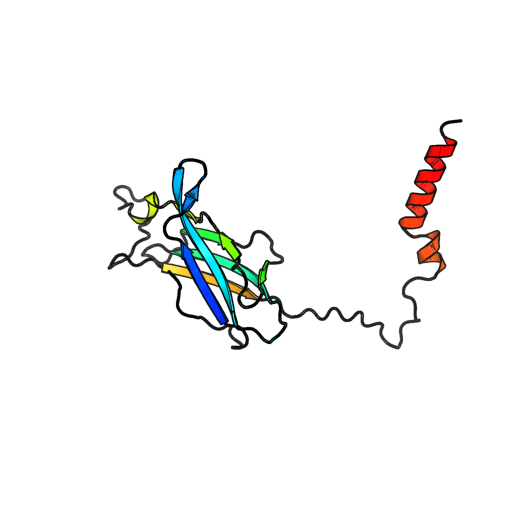4 1.00 91.38 89 VAL A N 1
ATOM 713 C CA . VAL A 1 89 ? -7.939 4.969 9.902 1.00 91.38 89 VAL A CA 1
ATOM 714 C C . VAL A 1 89 ? -7.783 5.858 11.126 1.00 91.38 89 VAL A C 1
ATOM 716 O O . VAL A 1 89 ? -6.686 5.855 11.696 1.00 91.38 89 VAL A O 1
ATOM 719 N N . PRO A 1 90 ? -8.822 6.589 11.551 1.00 91.19 90 PRO A N 1
ATOM 720 C CA . PRO A 1 90 ? -8.839 7.219 12.864 1.00 91.19 90 PRO A CA 1
ATOM 721 C C . PRO A 1 90 ? -8.669 6.149 13.943 1.00 91.19 90 PRO A C 1
ATOM 723 O O . PRO A 1 90 ? -9.346 5.120 13.927 1.00 91.19 90 PRO A O 1
ATOM 726 N N . ARG A 1 91 ? -7.750 6.342 14.891 1.00 88.00 91 ARG A N 1
ATOM 727 C CA . ARG A 1 91 ? -7.517 5.329 15.937 1.00 88.00 91 ARG A CA 1
ATOM 728 C C . ARG A 1 91 ? -8.729 5.125 16.839 1.00 88.00 91 ARG A C 1
ATOM 730 O O . ARG A 1 91 ? -8.891 4.021 17.358 1.00 88.00 91 ARG A O 1
ATOM 737 N N . SER A 1 92 ? -9.578 6.144 16.983 1.00 85.81 92 SER A N 1
ATOM 738 C CA . SER A 1 92 ? -10.881 6.055 17.654 1.00 85.81 92 SER A CA 1
ATOM 739 C C . SER A 1 92 ? -11.717 4.886 17.138 1.00 85.81 92 SER A C 1
ATOM 741 O O . SER A 1 92 ? -12.404 4.231 17.917 1.00 85.81 92 SER A O 1
ATOM 743 N N . ASP A 1 93 ? -11.593 4.566 15.850 1.00 84.94 93 ASP A N 1
ATOM 744 C CA . ASP A 1 93 ? -12.468 3.623 15.160 1.00 84.94 93 ASP A CA 1
ATOM 745 C C . ASP A 1 93 ? -12.011 2.162 15.309 1.00 84.94 93 ASP A C 1
ATOM 747 O O . ASP A 1 93 ? -12.752 1.240 14.968 1.00 84.94 93 ASP A O 1
ATOM 751 N N . LEU A 1 94 ? -10.813 1.916 15.860 1.00 80.69 94 LEU A N 1
ATOM 752 C CA . LEU A 1 94 ? -10.303 0.560 16.107 1.00 80.69 94 LEU A CA 1
ATOM 753 C C . LEU A 1 94 ? -11.173 -0.232 17.094 1.00 80.69 94 LEU A C 1
ATOM 755 O O . LEU A 1 94 ? -11.371 -1.433 16.914 1.00 80.69 94 LEU A O 1
ATOM 759 N N . ASN A 1 95 ? -11.684 0.451 18.122 1.00 64.19 95 ASN A N 1
ATOM 760 C CA . ASN A 1 95 ? -12.299 -0.157 19.305 1.00 64.19 95 ASN A CA 1
ATOM 761 C C . ASN A 1 95 ? -13.777 0.195 19.484 1.00 64.19 95 ASN A C 1
ATOM 763 O O . ASN A 1 95 ? -14.336 -0.057 20.554 1.00 64.19 95 ASN A O 1
ATOM 767 N N . LEU A 1 96 ? -14.429 0.760 18.464 1.00 62.53 96 LEU A N 1
ATOM 768 C CA . LEU A 1 96 ? -15.863 1.018 18.527 1.00 62.53 96 LEU A CA 1
ATOM 769 C C . LEU A 1 96 ? -16.612 -0.321 18.519 1.00 62.53 96 LEU A C 1
ATOM 771 O O . LEU A 1 96 ? -16.927 -0.893 17.475 1.00 62.53 96 LEU A O 1
ATOM 775 N N . LYS A 1 97 ? -16.899 -0.832 19.722 1.00 53.44 97 LYS A N 1
ATOM 776 C CA . LYS A 1 97 ? -17.974 -1.795 19.937 1.00 53.44 97 LYS A CA 1
ATOM 777 C C . LYS A 1 97 ? -19.253 -1.088 19.510 1.00 53.44 97 LYS A C 1
ATOM 779 O O . LYS A 1 97 ? -19.681 -0.125 20.133 1.00 53.44 97 LYS A O 1
ATOM 784 N N . SER A 1 98 ? -19.812 -1.532 18.397 1.00 49.16 98 SER A N 1
ATOM 785 C CA . SER A 1 98 ? -21.085 -1.053 17.875 1.00 49.16 98 SER A CA 1
ATOM 786 C C . SER A 1 98 ? -22.194 -1.313 18.906 1.00 49.16 98 SER A C 1
ATOM 788 O O . SER A 1 98 ? -22.756 -2.402 18.938 1.00 49.16 98 SER A O 1
ATOM 790 N N . GLU A 1 99 ? -22.498 -0.343 19.774 1.00 51.53 99 GLU A N 1
ATOM 791 C CA . GLU A 1 99 ? -23.739 -0.349 20.576 1.00 51.53 99 GLU A CA 1
ATOM 792 C C . GLU A 1 99 ? -24.954 -0.007 19.699 1.00 51.53 99 GLU A C 1
ATOM 794 O O . GLU A 1 99 ? -26.071 -0.460 19.935 1.00 51.53 99 GLU A O 1
ATOM 799 N N . SER A 1 100 ? -24.714 0.725 18.613 1.00 48.94 100 SER A N 1
ATOM 800 C CA . SER A 1 100 ? -25.642 0.951 17.515 1.00 48.94 100 SER A CA 1
ATOM 801 C C . SER A 1 100 ? -24.970 0.468 16.231 1.00 48.94 100 SER A C 1
ATOM 803 O O . SER A 1 100 ? -23.807 0.787 15.994 1.00 48.94 100 SER A O 1
ATOM 805 N N . ASN A 1 101 ? -25.673 -0.342 15.435 1.00 48.72 101 ASN A N 1
ATOM 806 C CA . ASN A 1 101 ? -25.246 -1.107 14.243 1.00 48.72 101 ASN A CA 1
ATOM 807 C C . ASN A 1 101 ? -24.516 -0.341 13.098 1.00 48.72 101 ASN A C 1
ATOM 809 O O . ASN A 1 101 ? -24.543 -0.791 11.953 1.00 48.72 101 ASN A O 1
ATOM 813 N N . GLN A 1 102 ? -23.903 0.818 13.336 1.00 53.69 102 GLN A N 1
ATOM 814 C CA . GLN A 1 102 ? -23.385 1.709 12.298 1.00 53.69 102 GLN A CA 1
ATOM 815 C C . GLN A 1 102 ? -21.858 1.676 12.132 1.00 53.69 102 GLN A C 1
ATOM 817 O O . GLN A 1 102 ? -21.398 1.839 11.002 1.00 53.69 102 GLN A O 1
ATOM 822 N N . SER A 1 103 ? -21.076 1.367 13.175 1.00 55.47 103 SER A N 1
ATOM 823 C CA . SER A 1 103 ? -19.607 1.301 13.065 1.00 55.47 103 SER A CA 1
ATOM 824 C C . SER A 1 103 ? -19.098 -0.144 13.136 1.00 55.47 103 SER A C 1
ATOM 826 O O . SER A 1 103 ? -19.215 -0.796 14.170 1.00 55.47 103 SER A O 1
ATOM 828 N N . PRO A 1 104 ? -18.560 -0.696 12.041 1.00 61.97 104 PRO A N 1
ATOM 829 C CA . PRO A 1 104 ? -18.118 -2.081 11.983 1.00 61.97 104 PRO A CA 1
ATOM 830 C C . PRO A 1 104 ? -16.815 -2.258 12.766 1.00 61.97 104 PRO A C 1
ATOM 832 O O . PRO A 1 104 ? -15.822 -1.589 12.495 1.00 61.97 104 PRO A O 1
ATOM 835 N N . LEU A 1 105 ? -16.811 -3.202 13.703 1.00 77.62 105 LEU A N 1
ATOM 836 C CA . LEU A 1 105 ? -15.635 -3.547 14.495 1.00 77.62 105 LEU A CA 1
ATOM 837 C C . LEU A 1 105 ? -14.456 -3.926 13.571 1.00 77.62 105 LEU A C 1
ATOM 839 O O . LEU A 1 105 ? -14.565 -4.868 12.777 1.00 77.62 105 LEU A O 1
ATOM 843 N N . LEU A 1 106 ? -13.352 -3.175 13.656 1.00 86.38 106 LEU A N 1
ATOM 844 C CA . LEU A 1 106 ? -12.129 -3.414 12.876 1.00 86.38 106 LEU A CA 1
ATOM 845 C C . LEU A 1 106 ? -11.217 -4.457 13.523 1.00 86.38 106 LEU A C 1
ATOM 847 O O . LEU A 1 106 ? -10.631 -5.279 12.818 1.00 86.38 106 LEU A O 1
ATOM 851 N N . LEU A 1 107 ? -11.088 -4.427 14.852 1.00 87.75 107 LEU A N 1
ATOM 852 C CA . LEU A 1 107 ? -10.317 -5.430 15.576 1.00 87.75 107 LEU A CA 1
ATOM 853 C C . LEU A 1 107 ? -11.116 -6.726 15.710 1.00 87.75 107 LEU A C 1
ATOM 855 O O . LEU A 1 107 ? -12.205 -6.771 16.277 1.00 87.75 107 LEU A O 1
ATOM 859 N N . GLY A 1 108 ? -10.559 -7.798 15.160 1.00 81.81 108 GLY A N 1
ATOM 860 C CA . GLY A 1 108 ? -11.067 -9.147 15.338 1.00 81.81 108 GLY A CA 1
ATOM 861 C C . GLY A 1 108 ? -10.655 -9.757 16.669 1.00 81.81 108 GLY A C 1
ATOM 862 O O . GLY A 1 108 ? -10.116 -9.103 17.559 1.00 81.81 108 GLY A O 1
ATOM 863 N N . PHE A 1 109 ? -10.885 -11.064 16.781 1.00 80.06 109 PHE A N 1
ATOM 864 C CA . PHE A 1 109 ? -10.417 -11.851 17.918 1.00 80.06 109 PHE A CA 1
ATOM 865 C C . PHE A 1 109 ? -8.911 -11.651 18.146 1.00 80.06 109 PHE A C 1
ATOM 867 O O . PHE A 1 109 ? -8.145 -11.546 17.181 1.00 80.06 109 PHE A O 1
ATOM 874 N N . ASN A 1 110 ? -8.506 -11.622 19.418 1.00 84.81 110 ASN A N 1
ATOM 875 C CA . ASN A 1 110 ? -7.126 -11.394 19.866 1.00 84.81 110 ASN A CA 1
ATOM 876 C C . ASN A 1 110 ? -6.522 -10.073 19.360 1.00 84.81 110 ASN A C 1
ATOM 878 O O . ASN A 1 110 ? -5.348 -10.038 18.995 1.00 84.81 110 ASN A O 1
ATOM 882 N N . ASP A 1 111 ? -7.337 -9.018 19.272 1.00 84.81 111 ASP A N 1
ATOM 883 C CA . ASP A 1 111 ? -6.930 -7.686 18.810 1.00 84.81 111 ASP A CA 1
ATOM 884 C C . ASP A 1 111 ? -6.252 -7.705 17.427 1.00 84.81 111 ASP A C 1
ATOM 886 O O . ASP A 1 111 ? -5.350 -6.922 17.118 1.00 84.81 111 ASP A O 1
ATOM 890 N N . SER A 1 112 ? -6.686 -8.635 16.569 1.00 87.44 112 SER A N 1
ATOM 891 C CA . SER A 1 112 ? -6.123 -8.800 15.232 1.00 87.44 112 SER A CA 1
ATOM 892 C C . SER A 1 112 ? -6.722 -7.802 14.244 1.00 87.44 112 SER A C 1
ATOM 894 O O . SER A 1 112 ? -7.937 -7.652 14.135 1.00 87.44 112 SER A O 1
ATOM 896 N N . LEU A 1 113 ? -5.858 -7.146 13.469 1.00 90.31 113 LEU A N 1
ATOM 897 C CA . LEU A 1 113 ? -6.253 -6.223 12.409 1.00 90.31 113 LEU A CA 1
ATOM 898 C C . LEU A 1 113 ? -5.960 -6.836 11.040 1.00 90.31 113 LEU A C 1
ATOM 900 O O . LEU A 1 113 ? -4.831 -7.244 10.758 1.00 90.31 113 LEU A O 1
ATOM 904 N N . LYS A 1 114 ? -6.972 -6.883 10.172 1.00 92.75 114 LYS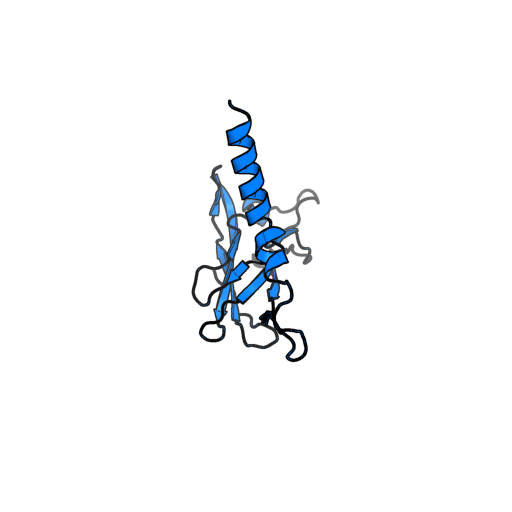 A N 1
ATOM 905 C CA . LYS A 1 114 ? -6.846 -7.427 8.816 1.00 92.75 114 LYS A CA 1
ATOM 906 C C . LYS A 1 114 ? -6.651 -6.307 7.804 1.00 92.75 114 LYS A C 1
ATOM 908 O O . LYS A 1 114 ? -7.431 -5.358 7.746 1.00 92.75 114 LYS A O 1
ATOM 913 N N . ILE A 1 115 ? -5.625 -6.454 6.972 1.00 95.00 115 ILE A N 1
ATOM 914 C CA . ILE A 1 115 ? -5.267 -5.483 5.939 1.00 95.00 115 ILE A CA 1
ATOM 915 C C . ILE A 1 115 ? -5.229 -6.203 4.597 1.00 95.00 115 ILE A C 1
ATOM 917 O O . ILE A 1 115 ? -4.533 -7.202 4.432 1.00 95.00 115 ILE A O 1
ATOM 921 N N . PHE A 1 116 ? -5.981 -5.681 3.637 1.00 95.56 116 PHE A N 1
ATOM 922 C CA . PHE A 1 116 ? -5.936 -6.092 2.244 1.00 95.56 116 PHE A CA 1
ATOM 923 C C . PHE A 1 116 ? -5.034 -5.137 1.465 1.00 95.56 116 PHE A C 1
ATOM 925 O O . PHE A 1 116 ? -5.147 -3.921 1.607 1.00 95.56 116 PHE A O 1
ATOM 932 N N . CYS A 1 117 ? -4.166 -5.679 0.615 1.00 95.12 117 CYS A N 1
ATOM 933 C CA . CYS A 1 117 ? -3.355 -4.894 -0.302 1.00 95.12 117 CYS A CA 1
ATOM 934 C C . CYS A 1 117 ? -3.470 -5.473 -1.709 1.00 95.12 117 CYS A C 1
ATOM 936 O O . CYS A 1 117 ? -3.267 -6.667 -1.919 1.00 95.12 117 CYS A O 1
ATOM 938 N N . LYS A 1 118 ? -3.802 -4.614 -2.670 1.00 94.62 118 LYS A N 1
ATOM 939 C CA . LYS A 1 118 ? -3.764 -4.913 -4.097 1.00 94.62 118 LYS A CA 1
ATOM 940 C C . LYS A 1 118 ? -2.665 -4.080 -4.725 1.00 94.62 118 LYS A C 1
ATOM 942 O O . LYS A 1 118 ? -2.619 -2.873 -4.514 1.00 94.62 118 LYS A O 1
ATOM 947 N N . ILE A 1 119 ? -1.837 -4.720 -5.537 1.00 92.25 119 ILE A N 1
ATOM 948 C CA . ILE A 1 119 ? -0.772 -4.074 -6.299 1.00 92.25 119 ILE A CA 1
ATOM 949 C C . ILE A 1 119 ? -0.987 -4.415 -7.767 1.00 92.25 119 ILE A C 1
ATOM 951 O O . ILE A 1 119 ? -1.272 -5.560 -8.112 1.00 92.25 119 ILE A O 1
ATOM 955 N N . VAL A 1 120 ? -0.877 -3.407 -8.621 1.00 91.38 120 VAL A N 1
ATOM 956 C CA . VAL A 1 120 ? -0.878 -3.534 -10.075 1.00 91.38 120 VAL A CA 1
ATOM 957 C C . VAL A 1 120 ? 0.433 -2.946 -10.561 1.00 91.38 120 VAL A C 1
ATOM 959 O O . VAL A 1 120 ? 0.630 -1.731 -10.542 1.00 91.38 120 VAL A O 1
ATOM 962 N N . THR A 1 121 ? 1.354 -3.819 -10.946 1.00 88.12 121 THR A N 1
ATOM 963 C CA . THR A 1 121 ? 2.645 -3.430 -11.503 1.00 88.12 121 THR A CA 1
ATOM 964 C C . THR A 1 121 ? 2.472 -3.085 -12.975 1.00 88.12 121 THR A C 1
ATOM 966 O O . THR A 1 121 ? 1.798 -3.786 -13.730 1.00 88.12 121 THR A O 1
ATOM 969 N N . PHE A 1 122 ? 3.070 -1.977 -13.394 1.00 84.31 122 PHE A N 1
ATOM 970 C CA . PHE A 1 122 ? 3.137 -1.628 -14.804 1.00 84.31 122 PHE A CA 1
ATOM 971 C C . PHE A 1 122 ? 4.367 -2.309 -15.392 1.00 84.31 122 PHE A C 1
ATOM 973 O O . PHE A 1 122 ? 5.475 -2.174 -14.866 1.00 84.31 122 PHE A O 1
ATOM 980 N N . GLY A 1 123 ? 4.175 -3.053 -16.481 1.00 72.44 123 GLY A N 1
ATOM 981 C CA . GLY A 1 123 ? 5.288 -3.634 -17.221 1.00 72.44 123 GLY A CA 1
ATOM 982 C C . GLY A 1 123 ? 6.241 -2.551 -17.732 1.00 72.44 123 GLY A C 1
ATOM 983 O O . GLY A 1 123 ? 5.863 -1.386 -17.887 1.00 72.44 123 GLY A O 1
ATOM 984 N N . LYS A 1 124 ? 7.484 -2.941 -18.034 1.00 61.31 124 LYS A N 1
ATOM 985 C CA . LYS A 1 124 ? 8.402 -2.088 -18.795 1.00 61.31 124 LYS A CA 1
ATOM 986 C C . LYS A 1 124 ? 7.784 -1.849 -20.173 1.00 61.31 124 LYS A C 1
ATOM 988 O O . LYS A 1 124 ? 7.953 -2.662 -21.077 1.00 61.31 124 LYS A O 1
ATOM 993 N N . LEU A 1 125 ? 7.076 -0.735 -20.344 1.00 45.50 125 LEU A N 1
ATOM 994 C CA . LEU A 1 125 ? 6.813 -0.189 -21.667 1.00 45.50 125 LEU A CA 1
ATOM 995 C C . LEU A 1 125 ? 8.163 0.270 -22.209 1.00 45.50 125 LEU A C 1
ATOM 997 O O . LEU A 1 125 ? 8.594 1.401 -21.993 1.00 45.50 125 LEU A O 1
ATOM 1001 N N . LYS A 1 126 ? 8.861 -0.636 -22.895 1.00 43.94 126 LYS A N 1
ATOM 1002 C CA . LYS A 1 126 ? 9.831 -0.227 -23.898 1.00 43.94 126 LYS A CA 1
ATOM 1003 C C . LYS A 1 126 ? 9.033 0.497 -24.976 1.00 43.94 126 LYS A C 1
ATOM 1005 O O . LYS A 1 126 ? 8.503 -0.131 -25.886 1.00 43.94 126 LYS A O 1
ATOM 1010 N N . SER A 1 127 ? 8.899 1.812 -24.843 1.00 40.44 127 SER A N 1
ATOM 1011 C CA . SER A 1 127 ? 8.508 2.653 -25.967 1.00 40.44 127 SER A CA 1
ATOM 1012 C C . SER A 1 127 ? 9.709 2.717 -26.903 1.00 40.44 127 SER A C 1
ATOM 1014 O O . SER A 1 127 ? 10.459 3.689 -26.913 1.00 40.44 127 SER A O 1
ATOM 1016 N N . GLU A 1 128 ? 9.953 1.635 -27.636 1.00 40.88 128 GLU A N 1
ATOM 1017 C CA . GLU A 1 128 ? 10.815 1.704 -28.802 1.00 40.88 128 GLU A CA 1
ATOM 1018 C C . GLU A 1 128 ? 10.018 2.502 -29.836 1.00 40.88 128 GLU A C 1
ATOM 1020 O O . GLU A 1 128 ? 8.988 2.044 -30.332 1.00 40.88 128 GLU A O 1
ATOM 1025 N N . LEU A 1 129 ? 10.453 3.737 -30.108 1.00 40.41 129 LEU A N 1
ATOM 1026 C CA . LEU A 1 129 ? 10.101 4.433 -31.343 1.00 40.41 129 LEU A CA 1
ATOM 1027 C C . LEU A 1 129 ? 10.633 3.556 -32.480 1.00 40.41 129 LEU A C 1
ATOM 1029 O O . LEU A 1 129 ? 11.761 3.711 -32.941 1.00 40.41 129 LEU A O 1
ATOM 1033 N N . MET A 1 130 ? 9.834 2.566 -32.868 1.00 37.56 130 MET A N 1
ATOM 1034 C CA . MET A 1 130 ? 10.055 1.747 -34.043 1.00 37.56 130 MET A CA 1
ATOM 1035 C C . MET A 1 130 ? 9.837 2.667 -35.237 1.00 37.56 130 MET A C 1
ATOM 1037 O O . MET A 1 130 ? 8.742 2.762 -35.786 1.00 37.56 130 MET A O 1
ATOM 1041 N N . LEU A 1 131 ? 10.894 3.374 -35.635 1.00 45.72 131 LEU A N 1
ATOM 1042 C CA . LEU A 1 131 ? 11.035 3.785 -37.019 1.00 45.72 131 LEU A CA 1
ATOM 1043 C C . LEU A 1 131 ? 11.111 2.476 -37.807 1.00 45.72 131 LEU A C 1
ATOM 1045 O O . LEU A 1 131 ? 12.168 1.857 -37.902 1.00 45.72 131 LEU A O 1
ATOM 1049 N N . THR A 1 132 ? 9.964 1.985 -38.278 1.00 43.72 132 THR A N 1
ATOM 1050 C CA . THR A 1 132 ? 9.911 0.854 -39.207 1.00 43.72 132 THR A CA 1
ATOM 1051 C C . THR A 1 132 ? 10.929 1.106 -40.320 1.00 43.72 132 THR A C 1
ATOM 1053 O O . THR A 1 132 ? 10.900 2.199 -40.893 1.00 43.72 132 THR A O 1
ATOM 1056 N N . PRO A 1 133 ? 11.791 0.136 -40.673 1.00 47.53 133 PRO A N 1
ATOM 1057 C CA . PRO A 1 133 ? 12.874 0.341 -41.640 1.00 47.53 133 PRO A CA 1
ATOM 1058 C C . PRO A 1 133 ? 12.377 0.631 -43.070 1.00 47.53 133 PRO A C 1
ATOM 1060 O O . PRO A 1 133 ? 13.180 0.893 -43.958 1.00 47.53 133 PRO A O 1
ATOM 1063 N N . SER A 1 134 ? 11.060 0.603 -43.295 1.00 50.62 134 SER A N 1
ATOM 1064 C CA . SER A 1 134 ? 10.389 0.910 -44.559 1.00 50.62 134 SER A CA 1
ATOM 1065 C C . SER A 1 134 ? 9.586 2.220 -44.558 1.00 50.62 134 SER A C 1
ATOM 1067 O O . SER A 1 134 ? 8.926 2.509 -45.552 1.00 50.62 134 SER A O 1
ATOM 1069 N N . SER A 1 135 ? 9.600 3.008 -43.478 1.00 49.34 135 SER A N 1
ATOM 1070 C CA . SER A 1 135 ? 9.006 4.353 -43.489 1.00 49.34 135 SER A CA 1
ATOM 1071 C C . SER A 1 135 ? 10.079 5.360 -43.916 1.00 49.34 135 SER A C 1
ATOM 1073 O O . SER A 1 135 ? 11.202 5.269 -43.409 1.00 49.34 135 SER A O 1
ATOM 1075 N N . PRO A 1 136 ? 9.802 6.293 -44.850 1.00 51.31 136 PRO A N 1
ATOM 1076 C CA . PRO A 1 136 ? 10.780 7.301 -45.244 1.00 51.31 136 PRO A CA 1
ATOM 1077 C C . PRO A 1 136 ? 11.259 8.017 -43.980 1.00 51.31 136 PRO A C 1
ATOM 1079 O O . PRO A 1 136 ? 10.462 8.288 -43.088 1.00 51.31 136 PRO A O 1
ATOM 1082 N N . ALA A 1 137 ? 12.566 8.264 -43.888 1.00 58.19 137 ALA A N 1
ATOM 1083 C CA . ALA A 1 137 ? 13.319 8.592 -42.672 1.00 58.19 137 ALA A CA 1
ATOM 1084 C C . ALA A 1 137 ? 12.864 9.839 -41.874 1.00 58.19 137 ALA A C 1
ATOM 1086 O O . ALA A 1 137 ? 13.574 10.285 -40.975 1.00 58.19 137 ALA A O 1
ATOM 1087 N N . ARG A 1 138 ? 11.703 10.420 -42.175 1.00 55.84 138 ARG A N 1
ATOM 1088 C CA . ARG A 1 138 ? 11.061 11.504 -41.447 1.00 55.84 138 ARG A CA 1
ATOM 1089 C C . ARG A 1 138 ? 9.536 11.382 -41.559 1.00 55.84 138 ARG A C 1
ATOM 1091 O O . ARG A 1 138 ? 9.001 11.429 -42.660 1.00 55.84 138 ARG A O 1
ATOM 1098 N N . ILE A 1 139 ? 8.852 11.263 -40.416 1.00 62.81 139 ILE A N 1
ATOM 1099 C CA . ILE A 1 139 ? 7.375 11.312 -40.323 1.00 62.81 139 ILE A CA 1
ATOM 1100 C C . ILE A 1 139 ? 6.856 12.710 -40.703 1.00 62.81 139 ILE A C 1
ATOM 1102 O O . ILE A 1 139 ? 5.759 12.836 -41.231 1.00 62.81 139 ILE A O 1
ATOM 1106 N N . TYR A 1 140 ? 7.677 13.737 -40.476 1.00 62.06 140 TYR A N 1
ATOM 1107 C CA . TYR A 1 140 ? 7.408 15.125 -40.827 1.00 62.06 140 TYR A CA 1
ATOM 1108 C C . TYR A 1 140 ? 8.541 15.653 -41.697 1.00 62.06 140 TYR A C 1
ATOM 1110 O O . TYR A 1 140 ? 9.721 15.498 -41.371 1.00 62.06 140 TYR A O 1
ATOM 1118 N N . THR A 1 141 ? 8.207 16.297 -42.802 1.00 68.12 141 THR A N 1
ATOM 1119 C CA . THR A 1 141 ? 9.172 17.034 -43.612 1.00 68.12 141 THR A CA 1
ATOM 1120 C C . THR A 1 141 ? 9.834 18.138 -42.783 1.00 68.12 141 THR A C 1
ATOM 1122 O O . THR A 1 141 ? 9.280 18.637 -41.805 1.00 68.12 141 THR A O 1
ATOM 1125 N N . THR A 1 142 ? 11.032 18.568 -43.184 1.00 70.69 142 THR A N 1
ATOM 1126 C CA . THR A 1 142 ? 11.704 19.723 -42.557 1.00 70.69 142 THR A CA 1
ATOM 1127 C C . THR A 1 142 ? 10.807 20.959 -42.569 1.00 70.69 142 THR A C 1
ATOM 1129 O O . THR A 1 142 ? 10.772 21.708 -41.605 1.00 70.69 142 THR A O 1
ATOM 1132 N N . LYS A 1 143 ? 9.993 21.106 -43.619 1.00 72.50 143 LYS A N 1
ATOM 1133 C CA . LYS A 1 143 ? 8.996 22.167 -43.721 1.00 72.50 143 LYS A CA 1
ATOM 1134 C C . LYS A 1 143 ? 7.937 22.086 -42.615 1.00 72.50 143 LYS A C 1
ATOM 1136 O O . LYS A 1 143 ? 7.645 23.105 -42.009 1.00 72.50 143 LYS A O 1
ATOM 1141 N N . GLU A 1 144 ? 7.396 20.904 -42.330 1.00 70.88 144 GLU A N 1
ATOM 1142 C CA . GLU A 1 144 ? 6.383 20.723 -41.277 1.00 70.88 144 GLU A CA 1
ATOM 1143 C C . GLU A 1 144 ? 6.961 20.944 -39.870 1.00 70.88 144 GLU A C 1
ATOM 1145 O O . GLU A 1 144 ? 6.267 21.440 -38.987 1.00 70.88 144 GLU A O 1
ATOM 1150 N N . LEU A 1 145 ? 8.245 20.634 -39.663 1.00 70.62 145 LEU A N 1
ATOM 1151 C CA . LEU A 1 145 ? 8.944 20.910 -38.402 1.00 70.62 145 LEU A CA 1
ATOM 1152 C C . LEU A 1 145 ? 9.286 22.394 -38.217 1.00 70.62 145 LEU A C 1
ATOM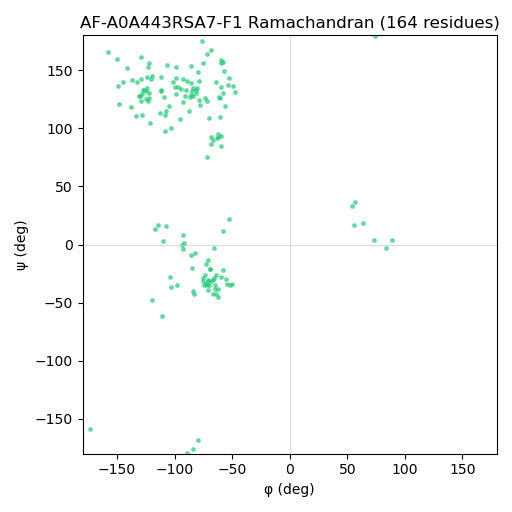 1154 O O . LEU A 1 145 ? 9.237 22.897 -37.095 1.00 70.62 145 LEU A O 1
ATOM 1158 N N . ASP A 1 146 ? 9.613 23.097 -39.297 1.00 69.62 146 ASP A N 1
ATOM 1159 C CA . ASP A 1 146 ? 10.126 24.464 -39.203 1.00 69.62 146 ASP A CA 1
ATOM 1160 C C . ASP A 1 146 ? 9.043 25.525 -39.434 1.00 69.62 146 ASP A C 1
ATOM 1162 O O . ASP A 1 146 ? 9.073 26.580 -38.810 1.00 69.62 146 ASP A O 1
ATOM 1166 N N . ILE A 1 147 ? 8.076 25.271 -40.319 1.00 72.25 147 ILE A N 1
ATOM 1167 C CA . ILE A 1 147 ? 7.061 26.253 -40.733 1.00 72.25 147 ILE A CA 1
ATOM 1168 C C . ILE A 1 147 ? 5.712 25.993 -40.061 1.00 72.25 147 ILE A C 1
ATOM 1170 O O . ILE A 1 147 ? 5.032 26.947 -39.677 1.00 72.25 147 ILE A O 1
ATOM 1174 N N . ASP A 1 148 ? 5.350 24.727 -39.878 1.00 68.38 148 ASP A N 1
ATOM 1175 C CA . ASP A 1 148 ? 4.031 24.333 -39.371 1.00 68.38 148 ASP A CA 1
ATOM 1176 C C . ASP A 1 148 ? 4.095 23.806 -37.926 1.00 68.38 148 ASP A C 1
ATOM 1178 O O . ASP A 1 148 ? 3.151 23.194 -37.426 1.00 68.38 148 ASP A O 1
ATOM 1182 N N . SER A 1 149 ? 5.205 24.063 -37.223 1.00 70.00 149 SER A N 1
ATOM 1183 C CA . SER A 1 149 ? 5.338 23.727 -35.809 1.00 70.00 149 SER A CA 1
ATOM 1184 C C . SER A 1 149 ? 4.795 24.814 -34.892 1.00 70.00 149 SER A C 1
ATOM 1186 O O . SER A 1 149 ? 4.833 26.010 -35.183 1.00 70.00 149 SER A O 1
ATOM 1188 N N . ILE A 1 150 ? 4.383 24.378 -33.701 1.00 72.38 150 ILE A N 1
ATOM 1189 C CA . ILE A 1 150 ? 3.995 25.251 -32.589 1.00 72.38 150 ILE A CA 1
ATOM 1190 C C . ILE A 1 150 ? 5.077 26.299 -32.282 1.00 72.38 150 ILE A C 1
ATOM 1192 O O . ILE A 1 150 ? 4.754 27.434 -31.952 1.00 72.38 150 ILE A O 1
ATOM 1196 N N . ALA A 1 151 ? 6.361 25.954 -32.427 1.00 72.69 151 ALA A N 1
ATOM 1197 C CA . ALA A 1 151 ? 7.457 26.892 -32.196 1.00 72.69 151 ALA A CA 1
ATOM 1198 C C . ALA A 1 151 ? 7.444 28.059 -33.200 1.00 72.69 151 ALA A C 1
ATOM 1200 O O . A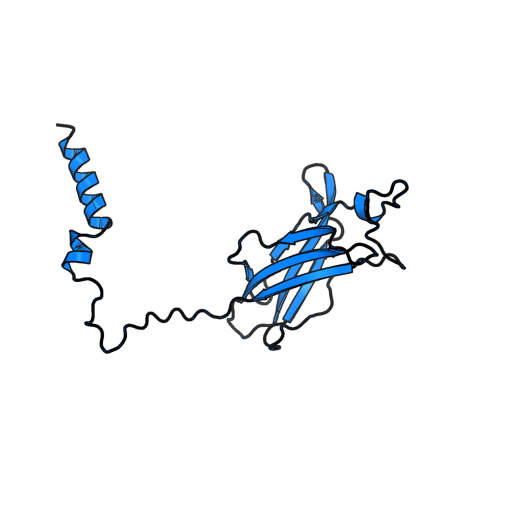LA A 1 151 ? 7.685 29.201 -32.809 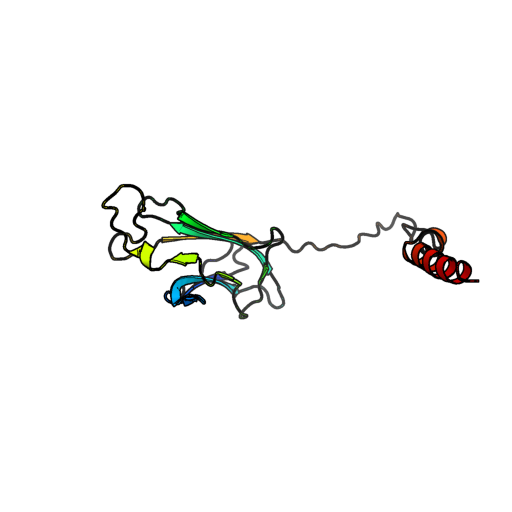1.00 72.69 151 ALA A O 1
ATOM 1201 N N . ASN A 1 152 ? 7.115 27.790 -34.468 1.00 74.38 152 ASN A N 1
ATOM 1202 C CA . ASN A 1 152 ? 6.957 28.831 -35.481 1.00 74.38 152 ASN A CA 1
ATOM 1203 C C . ASN A 1 152 ? 5.649 29.621 -35.332 1.00 74.38 152 ASN A C 1
ATOM 1205 O O . ASN A 1 152 ? 5.578 30.795 -35.682 1.00 74.38 152 ASN A O 1
ATOM 1209 N N . ASP A 1 153 ? 4.601 28.998 -34.800 1.00 76.88 153 ASP A N 1
ATOM 1210 C CA . ASP A 1 153 ? 3.358 29.700 -34.480 1.00 76.88 153 ASP A CA 1
ATOM 1211 C C . ASP A 1 153 ? 3.575 30.720 -33.343 1.00 76.88 153 ASP A C 1
ATOM 1213 O O . ASP A 1 153 ? 3.200 31.890 -33.447 1.00 76.88 153 ASP A O 1
ATOM 1217 N N . PHE A 1 154 ? 4.324 30.334 -32.303 1.00 75.75 154 PHE A N 1
ATOM 1218 C CA . PHE A 1 154 ? 4.696 31.236 -31.210 1.00 75.75 154 PHE A CA 1
ATOM 1219 C C . PHE A 1 154 ? 5.614 32.390 -31.641 1.00 75.75 154 PHE A C 1
ATOM 1221 O O . PHE A 1 154 ? 5.476 33.496 -31.115 1.00 75.75 154 PHE A O 1
ATOM 1228 N N . SER A 1 155 ? 6.529 32.182 -32.594 1.00 73.25 155 SER A N 1
ATOM 1229 C CA . SER A 1 155 ? 7.393 33.257 -33.110 1.00 73.25 155 SER A CA 1
ATOM 1230 C C . SER A 1 155 ? 6.621 34.274 -33.968 1.00 73.25 155 SER A C 1
ATOM 1232 O O . SER A 1 155 ? 6.930 35.470 -33.964 1.00 73.25 155 SER A O 1
ATOM 1234 N N . LYS A 1 156 ? 5.564 33.836 -34.661 1.00 73.62 156 LYS A N 1
ATOM 1235 C CA . LYS A 1 156 ? 4.627 34.720 -35.377 1.00 73.62 156 LYS A CA 1
ATOM 1236 C C . LYS A 1 156 ? 3.747 35.516 -34.416 1.00 73.62 156 LYS A C 1
ATOM 1238 O O . LYS A 1 156 ? 3.511 36.703 -34.634 1.00 73.62 156 LYS A O 1
ATOM 1243 N N . LEU A 1 157 ? 3.303 34.896 -33.324 1.00 67.25 157 LEU A N 1
ATOM 1244 C CA . LEU A 1 157 ? 2.539 35.578 -32.277 1.00 67.25 157 LEU A CA 1
ATOM 1245 C C . LEU A 1 157 ? 3.369 36.663 -31.577 1.00 67.25 157 LEU A C 1
ATOM 1247 O O . LEU A 1 157 ? 2.876 37.770 -31.374 1.00 67.25 157 LEU A O 1
ATOM 1251 N N . SER A 1 158 ? 4.637 36.392 -31.257 1.00 67.12 158 SER A N 1
ATOM 1252 C CA . SER A 1 158 ? 5.509 37.374 -30.598 1.00 67.12 158 SER A CA 1
ATOM 1253 C C . SER A 1 158 ? 5.910 38.545 -31.504 1.00 67.12 158 SER A C 1
ATOM 1255 O O . SER A 1 158 ? 5.987 39.679 -31.034 1.00 67.12 158 SER A O 1
ATOM 1257 N N . SER A 1 159 ? 6.099 38.306 -32.804 1.00 60.34 159 SER A N 1
ATOM 1258 C CA . SER A 1 159 ? 6.360 39.367 -33.790 1.00 60.34 159 SER A CA 1
ATOM 1259 C C . SER A 1 159 ? 5.125 40.225 -34.089 1.00 60.34 159 SER A C 1
ATOM 1261 O O . SER A 1 159 ? 5.258 41.437 -34.234 1.00 60.34 159 SER A O 1
ATOM 1263 N N . SER A 1 160 ? 3.925 39.637 -34.079 1.00 57.97 160 SER A N 1
ATOM 1264 C CA . SER A 1 160 ? 2.663 40.375 -34.270 1.00 57.97 160 SER A CA 1
ATOM 1265 C C . SER A 1 160 ? 2.347 41.344 -33.120 1.00 57.97 160 SER A C 1
ATOM 1267 O O . SER A 1 160 ? 1.747 42.393 -33.342 1.00 57.97 160 SER A O 1
ATOM 1269 N N . ILE A 1 161 ? 2.772 41.020 -31.892 1.00 57.88 161 ILE A N 1
ATOM 1270 C CA . ILE A 1 161 ? 2.611 41.886 -30.708 1.00 57.88 161 ILE A CA 1
ATOM 1271 C C . ILE A 1 161 ? 3.538 43.111 -30.774 1.00 57.88 161 ILE A C 1
ATOM 1273 O O . ILE A 1 161 ? 3.180 44.178 -30.280 1.00 57.88 161 ILE A O 1
ATOM 1277 N N . LEU A 1 162 ? 4.711 42.985 -31.400 1.00 54.03 162 LEU A N 1
ATOM 1278 C CA . LEU A 1 162 ? 5.657 44.095 -31.549 1.00 54.03 162 LEU A CA 1
ATOM 1279 C C . LEU A 1 162 ? 5.221 45.100 -32.624 1.00 54.03 162 LEU A C 1
ATOM 1281 O O . LEU A 1 162 ? 5.458 46.287 -32.457 1.00 54.03 162 LEU A O 1
ATOM 1285 N N . THR A 1 163 ? 4.531 44.658 -33.677 1.00 53.31 163 THR A N 1
ATOM 1286 C CA . THR A 1 163 ? 4.012 45.540 -34.741 1.00 53.31 163 THR A CA 1
ATOM 1287 C C . THR A 1 163 ? 2.685 46.230 -34.408 1.00 53.31 163 THR A C 1
ATOM 1289 O O . THR A 1 163 ? 2.224 47.053 -35.188 1.00 53.31 163 THR A O 1
ATOM 1292 N N . ALA A 1 164 ? 2.036 45.877 -33.294 1.00 53.06 164 ALA A N 1
ATOM 1293 C CA . ALA A 1 164 ? 0.762 46.468 -32.866 1.00 53.06 164 ALA A CA 1
ATOM 1294 C C . ALA A 1 164 ? 0.925 47.657 -31.895 1.00 53.06 164 ALA A C 1
ATOM 1296 O O . ALA A 1 164 ? -0.076 48.217 -31.454 1.00 53.06 164 ALA A O 1
ATOM 1297 N N . ASN A 1 165 ? 2.167 48.013 -31.546 1.00 52.06 165 ASN A N 1
ATOM 1298 C CA . ASN A 1 165 ? 2.504 49.091 -30.611 1.00 52.06 165 ASN A CA 1
ATOM 1299 C C . ASN A 1 165 ? 3.243 50.275 -31.272 1.00 52.06 165 ASN A C 1
ATOM 1301 O O . ASN A 1 165 ? 3.813 51.088 -30.545 1.00 52.06 165 ASN A O 1
ATOM 1305 N N . ASP A 1 166 ? 3.205 50.377 -32.605 1.00 43.84 166 ASP A N 1
ATOM 1306 C CA . ASP A 1 166 ? 3.597 51.576 -33.366 1.00 43.84 166 ASP A CA 1
ATOM 1307 C C . ASP A 1 166 ? 2.357 52.290 -33.931 1.00 43.84 166 ASP A C 1
ATOM 1309 O O . ASP A 1 166 ? 1.482 51.597 -34.508 1.00 43.84 166 ASP A O 1
#

Secondary structure (DSSP, 8-state):
-BPPPEE-TTSS-EEEEEEEEEEE-TTS-EEEEEEEEEEE-STT-EEEEEEEEEEE-TT--EEEEEE-SSTT-EEEETTSPPEEEEEEEEGGGGS---SSTTS---B-GGG-BEEEEEEEEPP---------TTS-S-SS-HHHHHTSSHHHHHHHHHHHHHTT--

Foldseek 3Di:
DKDDWDADPVNQWIKIKDKDQFFADPVRFTAIKMFMATAGHPPPDWWFKWKKKFWAFQVRDGDFIDTAPDPRGDIHDHPDDTGIGRHGGGNVLQPPPCPPPPRGHQQDPPRDIDMDMDMDIDDPPPPPPPPPPPDPPDPDDPCCVQPVDPVNVVVVVVVVVVVVPD

Mean predicted aligned error: 13.79 Å

pLDDT: mean 79.1, std 16.44, range [37.56, 96.94]

Solvent-accessible surface area (backbone atoms only — not comparable to full-atom values): 9843 Å² total; per-residue (Å²): 94,68,55,72,78,45,65,45,100,83,66,58,35,30,31,35,43,39,45,37,79,75,30,70,52,98,86,70,53,49,12,26,16,42,26,43,30,40,69,40,52,59,91,90,49,70,44,36,33,29,42,37,42,25,41,20,28,69,86,68,46,77,70,43,73,48,61,50,96,43,92,82,32,47,81,39,39,61,77,52,84,50,60,67,40,68,67,66,41,57,53,77,53,47,72,40,73,53,88,57,99,79,51,71,39,27,46,34,79,91,76,36,72,49,73,49,76,48,76,48,73,56,74,88,77,77,80,69,85,73,74,53,95,84,55,72,99,54,99,56,55,71,59,47,60,59,65,70,22,72,70,40,52,52,53,51,54,58,53,54,60,62,68,70,77,114